Protein AF-A0A961HZK7-F1 (afdb_monomer_lite)

Sequence (75 aa):
IAELGMTGMVPPFATSCADHAGHSGGWLLEWDGTQFVKASDLLSADAEVITPLEKEKALEFAKANEPWPTQDCGN

pLDDT: mean 90.33, std 7.11, range [51.69, 98.06]

Radius of gyration: 17.47 Å; chains: 1; bounding box: 34×25×45 Å

Secondary structure (DSSP, 8-state):
-TTTT-TTTS------SS-SS----B--EEE-SSSEEE-SS-B---HHHHHHHHHHHHHHHHHHTSSPPP-----

Foldseek 3Di:
DVVVVCVVVFADFDAAPLRRPRFRADFDWDDPPPDTDGPDDGDTDPCVVVVVVVVVVVVVVCVVDPVDDDDDRDD

Structure (mmCIF, N/CA/C/O backbone):
data_AF-A0A961HZK7-F1
#
_entry.id   AF-A0A961HZK7-F1
#
loop_
_atom_site.group_PDB
_atom_site.id
_atom_site.type_symbol
_atom_site.label_atom_id
_atom_site.label_alt_id
_atom_site.label_comp_id
_atom_site.label_asym_id
_atom_site.label_entity_id
_atom_site.label_seq_id
_atom_site.pdbx_PDB_ins_code
_atom_site.Cartn_x
_atom_site.Cartn_y
_atom_site.Cartn_z
_atom_site.occupancy
_atom_site.B_iso_or_equiv
_atom_site.auth_seq_id
_atom_site.auth_comp_id
_atom_site.auth_asym_id
_atom_site.auth_atom_id
_atom_site.pdbx_PDB_model_num
ATOM 1 N N . ILE A 1 1 ? 9.072 -12.666 10.677 1.00 77.94 1 ILE A N 1
ATOM 2 C CA . ILE A 1 1 ? 8.070 -11.991 11.550 1.00 77.94 1 ILE A CA 1
ATOM 3 C C . ILE A 1 1 ? 8.083 -12.563 12.968 1.00 77.94 1 ILE A C 1
ATOM 5 O O . ILE A 1 1 ? 8.291 -11.789 13.893 1.00 77.94 1 ILE A O 1
ATOM 9 N N . ALA A 1 2 ? 7.929 -13.880 13.156 1.00 84.00 2 ALA A N 1
ATOM 10 C CA . ALA A 1 2 ? 7.958 -14.490 14.493 1.00 84.00 2 ALA A CA 1
ATOM 11 C C . ALA A 1 2 ? 9.289 -14.271 15.240 1.00 84.00 2 ALA A C 1
ATOM 13 O O . ALA A 1 2 ? 9.277 -13.848 16.389 1.00 84.00 2 ALA A O 1
ATOM 14 N N . GLU A 1 3 ? 10.429 -14.453 14.566 1.00 85.88 3 GLU A N 1
ATOM 15 C CA . GLU A 1 3 ? 11.768 -14.205 15.138 1.00 85.88 3 GLU A CA 1
ATOM 16 C C . GLU A 1 3 ? 12.009 -12.739 15.527 1.00 85.88 3 GLU A C 1
ATOM 18 O O . GLU A 1 3 ? 12.800 -12.454 16.418 1.00 85.88 3 GLU A O 1
ATOM 23 N N . LEU A 1 4 ? 11.292 -11.808 14.889 1.00 85.38 4 LEU A N 1
ATOM 24 C CA . LEU A 1 4 ? 11.350 -10.376 15.194 1.00 85.38 4 LEU A CA 1
ATOM 25 C C . LEU A 1 4 ? 10.385 -9.983 16.327 1.00 85.38 4 LEU A C 1
ATOM 27 O O . LEU A 1 4 ? 10.304 -8.811 16.675 1.00 85.38 4 LEU A O 1
ATOM 31 N N . GLY A 1 5 ? 9.616 -10.933 16.874 1.00 87.56 5 GLY A N 1
ATOM 32 C CA . GLY A 1 5 ? 8.607 -10.667 17.903 1.00 87.56 5 GLY A CA 1
ATOM 33 C C . GLY A 1 5 ? 7.388 -9.886 17.402 1.00 87.56 5 GLY A C 1
ATOM 34 O O . GLY A 1 5 ? 6.628 -9.363 18.205 1.00 87.56 5 GLY A O 1
ATOM 35 N N . MET A 1 6 ? 7.181 -9.805 16.084 1.00 87.31 6 MET A N 1
ATOM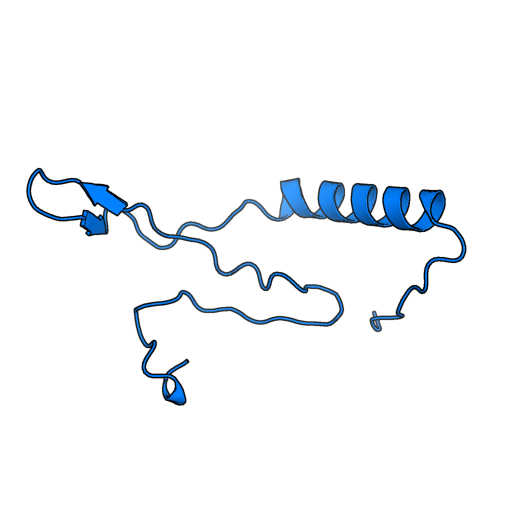 36 C CA . MET A 1 6 ? 6.150 -8.955 15.467 1.00 87.31 6 MET A CA 1
ATOM 37 C C . MET A 1 6 ? 4.873 -9.719 15.088 1.00 87.31 6 MET A C 1
ATOM 39 O O . MET A 1 6 ? 4.057 -9.230 14.302 1.00 87.31 6 MET A O 1
ATOM 43 N N . THR A 1 7 ? 4.697 -10.941 15.591 1.00 86.00 7 THR A N 1
ATOM 44 C CA . THR A 1 7 ? 3.502 -11.750 15.318 1.00 86.00 7 THR A CA 1
ATOM 45 C C . THR A 1 7 ? 2.244 -10.984 15.730 1.00 86.00 7 THR A C 1
ATOM 47 O O . THR A 1 7 ? 2.103 -10.597 16.885 1.00 86.00 7 THR A O 1
ATOM 50 N N . GLY A 1 8 ? 1.336 -10.754 14.778 1.00 82.75 8 GLY A N 1
ATOM 51 C CA . GLY A 1 8 ? 0.096 -10.001 15.001 1.00 82.75 8 GLY A CA 1
ATOM 52 C C . GLY A 1 8 ? 0.245 -8.474 15.002 1.00 82.75 8 GLY A C 1
ATOM 53 O O . GLY A 1 8 ? -0.765 -7.784 15.073 1.00 82.75 8 GLY A O 1
ATOM 54 N N . MET A 1 9 ? 1.468 -7.945 14.889 1.00 84.62 9 MET A N 1
ATOM 55 C CA . MET A 1 9 ? 1.731 -6.500 14.816 1.00 84.62 9 MET A CA 1
ATOM 56 C C . MET A 1 9 ? 1.846 -5.989 13.378 1.00 84.62 9 MET A C 1
ATOM 58 O O . MET A 1 9 ? 1.571 -4.823 13.114 1.00 84.62 9 MET A O 1
ATOM 62 N N . VAL A 1 10 ? 2.264 -6.855 12.453 1.00 87.25 10 VAL A N 1
ATOM 63 C CA . VAL A 1 10 ? 2.387 -6.544 11.025 1.00 87.25 10 VAL A CA 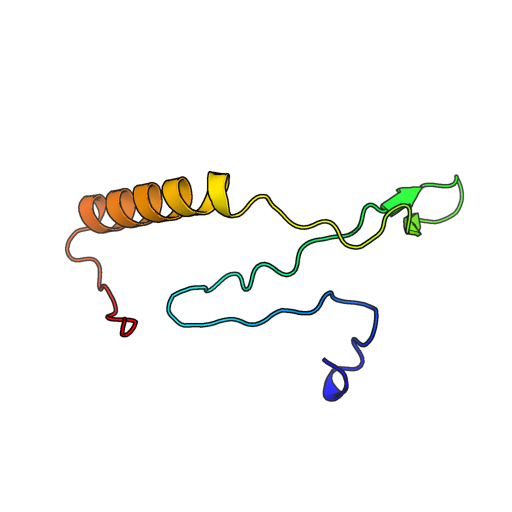1
ATOM 64 C C . VAL A 1 10 ? 1.626 -7.566 10.196 1.00 87.25 10 VAL A C 1
ATOM 66 O O . VAL A 1 10 ? 1.566 -8.741 10.581 1.00 87.25 10 VAL A O 1
ATOM 69 N N . PRO A 1 11 ? 1.037 -7.147 9.069 1.00 87.62 11 PRO A N 1
ATOM 70 C CA . PRO A 1 11 ? 0.399 -8.090 8.177 1.00 87.62 11 PRO A CA 1
ATOM 71 C C . PRO A 1 11 ? 1.443 -8.938 7.432 1.00 87.62 11 PRO A C 1
ATOM 73 O O . PRO A 1 11 ? 2.614 -8.552 7.350 1.00 87.62 11 PRO A O 1
ATOM 76 N N . PRO A 1 12 ? 1.050 -10.106 6.894 1.00 84.12 12 PRO A N 1
ATOM 77 C CA . PRO A 1 12 ? 1.926 -10.909 6.050 1.00 84.12 12 PRO A CA 1
ATOM 78 C C . PRO A 1 12 ? 2.394 -10.099 4.839 1.00 84.12 12 PRO A C 1
ATOM 80 O O . PRO A 1 12 ? 1.577 -9.504 4.146 1.00 84.12 12 PRO A O 1
ATOM 83 N N . PHE A 1 13 ? 3.698 -10.092 4.578 1.00 86.62 13 PHE A N 1
ATOM 84 C CA . PHE A 1 13 ? 4.292 -9.425 3.423 1.00 86.62 13 PHE A CA 1
ATOM 85 C C . PHE A 1 13 ? 5.349 -10.324 2.791 1.00 86.62 13 PHE A C 1
ATOM 87 O O . PHE A 1 13 ? 6.009 -11.098 3.491 1.00 86.62 13 PHE A O 1
ATOM 94 N N . ALA A 1 14 ? 5.521 -10.206 1.478 1.00 88.00 14 ALA A N 1
ATOM 95 C CA . ALA A 1 14 ? 6.576 -10.882 0.737 1.00 88.00 14 ALA A CA 1
ATOM 96 C C . ALA A 1 14 ? 7.059 -9.970 -0.387 1.00 88.00 14 ALA A C 1
ATOM 98 O O . ALA A 1 14 ? 6.269 -9.565 -1.228 1.00 88.00 14 ALA A O 1
ATOM 99 N N . THR A 1 15 ? 8.348 -9.646 -0.393 1.00 91.00 15 THR A N 1
ATOM 100 C CA . THR A 1 15 ? 8.951 -8.798 -1.423 1.00 91.00 15 THR A CA 1
ATOM 101 C C . THR A 1 15 ? 9.684 -9.636 -2.465 1.00 91.00 15 THR A C 1
ATOM 103 O O . THR A 1 15 ? 10.088 -10.775 -2.217 1.00 91.00 15 THR A O 1
ATOM 106 N N . SER A 1 16 ? 9.869 -9.062 -3.647 1.00 91.75 16 SER A N 1
ATOM 107 C CA . SER A 1 16 ? 10.655 -9.621 -4.744 1.00 91.75 16 SER A CA 1
ATOM 108 C C . SER A 1 16 ? 11.304 -8.497 -5.559 1.00 91.75 16 SER A C 1
ATOM 110 O O . SER A 1 16 ? 11.017 -7.324 -5.338 1.00 91.75 16 SER A O 1
ATOM 112 N N . CYS A 1 17 ? 12.157 -8.839 -6.530 1.00 90.69 17 CYS A N 1
ATOM 113 C CA . CYS A 1 17 ? 12.704 -7.851 -7.472 1.00 90.69 17 CYS A CA 1
ATOM 114 C C . CYS A 1 17 ? 11.590 -7.111 -8.234 1.00 90.69 17 CYS A C 1
ATOM 116 O O . CYS A 1 17 ? 11.663 -5.906 -8.436 1.00 90.69 17 CYS A O 1
ATOM 118 N N . ALA A 1 18 ? 10.528 -7.819 -8.627 1.00 88.94 18 ALA A N 1
ATOM 119 C CA . ALA A 1 18 ? 9.409 -7.221 -9.352 1.00 88.94 18 ALA A CA 1
ATOM 120 C C . ALA A 1 18 ? 8.399 -6.506 -8.432 1.00 88.94 18 ALA A C 1
ATOM 122 O O . ALA A 1 18 ? 7.589 -5.721 -8.917 1.00 88.94 18 ALA A O 1
ATOM 123 N N . ASP A 1 19 ? 8.444 -6.768 -7.122 1.00 90.19 19 ASP A N 1
ATOM 124 C CA . ASP A 1 19 ? 7.544 -6.195 -6.119 1.00 90.19 19 ASP A CA 1
ATOM 125 C C . ASP A 1 19 ? 8.312 -5.828 -4.843 1.00 90.19 19 ASP A C 1
ATOM 127 O O . ASP A 1 19 ? 8.492 -6.634 -3.926 1.00 90.19 19 ASP A O 1
ATOM 131 N N . HIS A 1 20 ? 8.757 -4.577 -4.780 1.00 91.25 20 HIS A N 1
ATOM 132 C CA . HIS A 1 20 ? 9.497 -4.058 -3.634 1.00 91.25 20 HIS A CA 1
ATOM 133 C C . HIS A 1 20 ? 8.591 -3.705 -2.442 1.00 91.25 20 HIS A C 1
ATOM 135 O O . HIS A 1 20 ? 9.097 -3.535 -1.333 1.00 91.25 20 HIS A O 1
ATOM 141 N N . ALA A 1 21 ? 7.277 -3.573 -2.653 1.00 88.75 21 ALA A N 1
ATOM 142 C CA . ALA A 1 21 ? 6.328 -3.169 -1.620 1.00 88.75 21 ALA A CA 1
ATOM 143 C C . ALA A 1 21 ? 5.783 -4.375 -0.839 1.00 88.75 21 ALA A C 1
ATOM 145 O O . ALA A 1 21 ? 5.548 -4.284 0.366 1.00 88.75 21 ALA A O 1
ATOM 146 N N . GLY A 1 22 ? 5.579 -5.507 -1.516 1.00 87.12 22 GLY A N 1
ATOM 147 C CA . GLY A 1 22 ? 5.073 -6.757 -0.948 1.00 87.12 22 GLY A CA 1
ATOM 148 C C . GLY A 1 22 ? 3.601 -6.743 -0.520 1.00 87.12 22 GLY A C 1
ATOM 149 O O . GLY A 1 22 ? 3.145 -7.709 0.091 1.00 87.12 22 GLY A O 1
ATOM 150 N N . HIS A 1 23 ? 2.880 -5.653 -0.814 1.00 81.00 23 HIS A N 1
ATOM 151 C CA . HIS A 1 23 ? 1.416 -5.501 -0.796 1.00 81.00 23 HIS A CA 1
ATOM 152 C C . HIS A 1 23 ? 0.666 -6.095 0.410 1.00 81.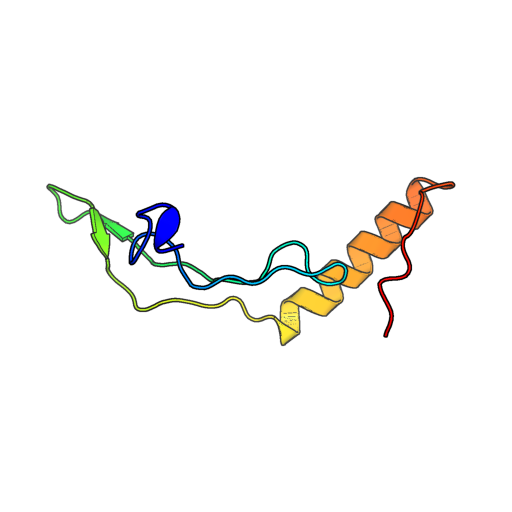00 23 HIS A C 1
ATOM 154 O O . HIS A 1 23 ? -0.390 -6.709 0.275 1.00 81.00 23 HIS A O 1
ATOM 160 N N . SER A 1 24 ? 1.175 -5.873 1.617 1.00 81.31 24 SER A N 1
ATOM 161 C CA . SER A 1 24 ? 0.672 -6.521 2.833 1.00 81.31 24 SER A CA 1
ATOM 162 C C . SER A 1 24 ? -0.622 -5.949 3.411 1.00 81.31 24 SER A C 1
ATOM 164 O O . SER A 1 24 ? -1.175 -6.510 4.352 1.00 81.31 24 SER A O 1
ATOM 166 N N . GLY A 1 25 ? -1.154 -4.873 2.829 1.00 89.94 25 GLY A N 1
ATOM 167 C CA . GLY A 1 25 ? -2.397 -4.249 3.277 1.00 89.94 25 GLY A CA 1
ATOM 168 C C . GLY A 1 25 ? -2.262 -3.490 4.603 1.00 89.94 25 GLY A C 1
ATOM 169 O O . GLY A 1 25 ? -1.161 -3.202 5.071 1.00 89.94 25 GLY A O 1
ATOM 170 N N . GLY A 1 26 ? -3.393 -3.137 5.214 1.00 91.06 26 GLY A N 1
ATOM 171 C CA . GLY A 1 26 ? -3.429 -2.389 6.471 1.00 91.06 26 GLY A CA 1
ATOM 172 C C . GLY A 1 26 ? -4.730 -2.550 7.254 1.00 91.06 26 GLY A C 1
ATOM 173 O O . GLY A 1 26 ? -5.735 -3.034 6.740 1.00 91.06 26 GLY A O 1
ATOM 174 N N . TRP A 1 27 ? -4.706 -2.141 8.521 1.00 93.62 27 TRP A N 1
ATOM 175 C CA . TRP A 1 27 ? -5.888 -2.106 9.386 1.00 93.62 27 TRP A CA 1
ATOM 176 C C . TRP A 1 27 ? -6.341 -0.674 9.625 1.00 93.62 27 TRP A C 1
ATOM 178 O O . TRP A 1 27 ? -5.516 0.229 9.761 1.00 93.62 27 TRP A O 1
ATOM 188 N N . LEU A 1 28 ? -7.652 -0.488 9.753 1.00 94.12 28 LEU A N 1
ATOM 189 C CA . LEU A 1 28 ? -8.214 0.735 10.303 1.00 94.12 28 LEU A CA 1
ATOM 190 C C . LEU A 1 28 ? -8.148 0.668 11.825 1.00 94.12 28 LEU A C 1
ATOM 192 O O . LEU A 1 28 ? -8.614 -0.294 12.445 1.00 94.12 28 LEU A O 1
ATOM 196 N N . LEU A 1 29 ? -7.558 1.704 12.411 1.00 94.75 29 LEU A N 1
ATOM 197 C CA . LEU A 1 29 ? -7.558 1.926 13.848 1.00 94.75 29 LEU A CA 1
ATOM 198 C C . LEU A 1 29 ? -8.502 3.086 14.158 1.00 94.75 29 LEU A C 1
ATOM 200 O O . LEU A 1 29 ? -8.384 4.155 13.561 1.00 94.75 29 LEU A O 1
ATOM 204 N N . GLU A 1 30 ? -9.420 2.872 15.094 1.00 97.69 30 GLU A N 1
ATOM 205 C CA . GLU A 1 30 ? -10.377 3.875 15.560 1.00 97.69 30 GLU A CA 1
ATOM 206 C C . GLU A 1 30 ? -10.030 4.306 16.987 1.00 97.69 30 GLU A C 1
ATOM 208 O O . GLU A 1 30 ? -9.621 3.485 17.805 1.00 97.69 30 GLU A O 1
ATOM 213 N N . TRP A 1 31 ? -10.171 5.597 17.290 1.00 97.62 31 TRP A N 1
ATOM 214 C CA . TRP A 1 31 ? -10.015 6.117 18.648 1.00 97.62 31 TRP A CA 1
ATOM 215 C C . TRP A 1 31 ? -11.334 6.004 19.418 1.00 97.62 31 TRP A C 1
ATOM 217 O O . TRP A 1 31 ? -12.302 6.676 19.066 1.00 97.62 31 TRP A O 1
ATOM 227 N N . ASP A 1 32 ? -11.362 5.218 20.497 1.00 96.88 32 ASP A N 1
ATOM 228 C CA . ASP A 1 32 ? -12.577 4.981 21.298 1.00 96.88 32 ASP A CA 1
ATOM 229 C C . ASP A 1 32 ? -12.827 6.033 22.402 1.00 96.88 32 ASP A C 1
ATOM 231 O O . ASP A 1 32 ? -13.787 5.934 23.167 1.00 96.88 32 ASP A O 1
ATOM 235 N N . GLY A 1 33 ? -11.960 7.047 22.498 1.00 98.06 3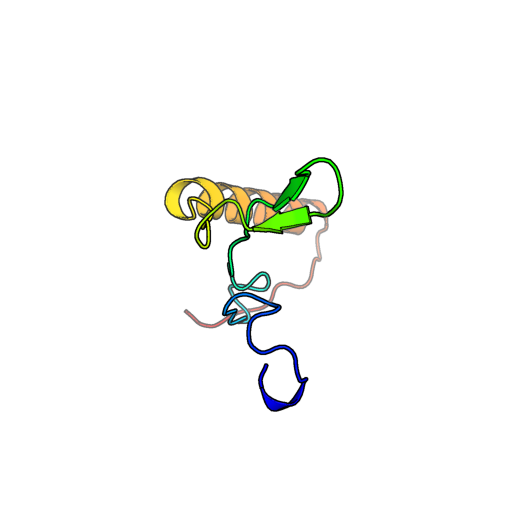3 GLY A N 1
ATOM 236 C CA . GLY A 1 33 ? -11.950 8.037 23.580 1.00 98.06 33 GLY A CA 1
ATOM 237 C C . GLY A 1 33 ? -10.820 7.833 24.594 1.00 98.06 33 GLY A C 1
ATOM 238 O O . GLY A 1 33 ? -10.455 8.786 25.282 1.00 98.06 33 GLY A O 1
ATOM 239 N N . THR A 1 34 ? -10.236 6.635 24.661 1.00 97.94 34 THR A N 1
ATOM 240 C CA . THR A 1 34 ? -9.168 6.273 25.611 1.00 97.94 34 THR A CA 1
ATOM 241 C C . THR A 1 34 ? -7.960 5.604 24.963 1.00 97.94 34 THR A C 1
ATOM 243 O O . THR A 1 34 ? -6.838 5.792 25.435 1.00 97.94 34 THR A O 1
ATOM 246 N N . GLN A 1 35 ? -8.169 4.844 23.887 1.00 97.50 35 GLN A N 1
ATOM 247 C CA . GLN A 1 35 ? -7.125 4.138 23.150 1.00 97.50 35 GLN A CA 1
ATOM 248 C C . GLN A 1 35 ? -7.510 3.948 21.676 1.00 97.50 35 GLN A C 1
ATOM 250 O O . GLN A 1 35 ? -8.664 4.119 21.280 1.00 97.50 35 GLN A O 1
ATOM 255 N N . PHE A 1 36 ? -6.527 3.565 20.860 1.00 96.25 36 PHE A N 1
ATOM 256 C CA . PHE A 1 36 ? -6.787 3.087 19.506 1.00 96.25 36 PHE A CA 1
ATOM 257 C C . PHE A 1 36 ? -7.148 1.604 19.532 1.00 96.25 36 PHE A C 1
ATOM 259 O O . PHE A 1 36 ? -6.391 0.786 20.056 1.00 96.25 36 PHE A O 1
ATOM 266 N N . VAL A 1 37 ? -8.274 1.257 18.919 1.00 95.31 37 VAL A N 1
ATOM 267 C CA . VAL A 1 37 ? -8.749 -0.117 18.758 1.00 95.31 37 VAL A CA 1
ATOM 268 C C . VAL A 1 37 ? -8.782 -0.497 17.283 1.00 95.31 37 VAL A C 1
ATOM 270 O O . VAL A 1 37 ? -9.020 0.335 16.408 1.00 95.31 37 VAL A O 1
ATOM 273 N N . LYS A 1 38 ? -8.526 -1.772 16.985 1.00 93.69 38 LYS A N 1
ATOM 274 C CA . LYS A 1 38 ? -8.613 -2.299 15.620 1.00 93.69 38 LYS A CA 1
ATOM 275 C C . LYS A 1 38 ? -10.083 -2.395 15.207 1.00 93.69 38 LYS A C 1
ATOM 277 O O . LYS A 1 38 ? -10.826 -3.184 15.784 1.00 93.69 38 LYS A O 1
ATOM 282 N N . ALA A 1 39 ? -10.469 -1.624 14.197 1.00 95.38 39 ALA A N 1
ATOM 283 C CA . ALA A 1 39 ? -11.853 -1.474 13.749 1.00 95.38 39 ALA A CA 1
ATOM 284 C C . ALA A 1 39 ? -12.153 -2.186 12.416 1.00 95.38 39 ALA A C 1
ATOM 286 O O . ALA A 1 39 ? -13.275 -2.126 11.921 1.00 95.38 39 ALA A O 1
ATOM 287 N N . SER A 1 40 ? -11.168 -2.862 11.818 1.00 94.62 40 SER A N 1
ATOM 288 C CA . SER A 1 40 ? -11.349 -3.603 10.567 1.00 94.62 40 SER A CA 1
ATOM 289 C C . SER A 1 40 ? -10.587 -4.921 10.546 1.00 94.62 40 SER A C 1
ATOM 291 O O . SER A 1 40 ? -9.599 -5.107 11.262 1.00 94.62 40 SER A O 1
ATOM 293 N N . ASP A 1 41 ? -10.980 -5.802 9.630 1.00 92.88 41 ASP A N 1
ATOM 294 C CA . ASP A 1 41 ? -10.100 -6.858 9.133 1.00 92.88 41 ASP A CA 1
ATOM 295 C C . ASP A 1 41 ? -8.942 -6.271 8.309 1.00 92.88 41 ASP A C 1
ATOM 297 O O . ASP A 1 41 ? -8.843 -5.054 8.124 1.00 92.88 41 ASP A O 1
ATOM 301 N N . LEU A 1 42 ? -8.006 -7.123 7.875 1.00 92.31 42 LEU A N 1
ATOM 302 C CA . LEU A 1 42 ? -6.907 -6.679 7.018 1.00 92.31 42 LEU A CA 1
ATOM 303 C C . LEU A 1 42 ? -7.471 -6.225 5.669 1.00 92.31 42 LEU A C 1
ATOM 305 O O . LEU A 1 42 ? -8.070 -7.020 4.949 1.00 92.31 42 LEU A O 1
ATOM 309 N N . LEU A 1 43 ? -7.272 -4.954 5.345 1.00 93.38 43 LEU A N 1
ATOM 310 C CA . LEU A 1 43 ? -7.683 -4.358 4.084 1.00 93.38 43 LEU A CA 1
ATOM 311 C C . LEU A 1 43 ? -6.528 -4.430 3.092 1.00 93.38 43 LEU A C 1
ATOM 313 O O . LEU A 1 43 ? -5.405 -4.045 3.417 1.00 93.38 43 LEU A O 1
ATOM 317 N N . SER A 1 44 ? -6.819 -4.871 1.875 1.00 92.62 44 SER A N 1
ATOM 318 C CA . SER A 1 44 ? -5.862 -4.895 0.769 1.00 92.62 44 SER A CA 1
ATOM 319 C C . SER A 1 44 ? -6.190 -3.798 -0.235 1.00 92.62 44 SER A C 1
ATOM 321 O O . SER A 1 44 ? -7.356 -3.470 -0.456 1.00 92.62 44 SER A O 1
ATOM 323 N N . ALA A 1 45 ? -5.149 -3.228 -0.836 1.00 91.19 45 ALA A N 1
ATOM 324 C CA . ALA A 1 45 ? -5.312 -2.313 -1.954 1.00 91.19 45 ALA A CA 1
ATOM 325 C C . ALA A 1 45 ? -5.777 -3.076 -3.204 1.00 91.19 45 ALA A C 1
ATOM 327 O O . ALA A 1 45 ? -5.473 -4.259 -3.367 1.00 91.19 45 ALA A O 1
ATOM 328 N N . ASP A 1 46 ? -6.489 -2.387 -4.093 1.00 93.25 46 ASP A N 1
ATOM 329 C CA . ASP A 1 46 ? -6.904 -2.947 -5.377 1.00 93.25 46 ASP A CA 1
ATOM 330 C C . ASP A 1 46 ? -5.725 -2.941 -6.362 1.00 93.25 46 ASP A C 1
ATOM 332 O O . ASP A 1 46 ? -5.467 -1.962 -7.069 1.00 93.25 46 ASP A O 1
ATOM 336 N N . ALA A 1 47 ? -4.967 -4.038 -6.364 1.00 90.19 47 ALA A N 1
ATOM 337 C CA . ALA A 1 47 ? -3.776 -4.181 -7.195 1.00 90.19 47 ALA A CA 1
ATOM 338 C C . ALA A 1 47 ? -4.098 -4.161 -8.698 1.00 90.19 47 ALA A C 1
ATOM 340 O O . ALA A 1 47 ? -3.288 -3.676 -9.486 1.00 90.19 47 ALA A O 1
ATOM 341 N N . GLU A 1 48 ? -5.282 -4.624 -9.112 1.00 92.75 48 GLU A N 1
ATOM 342 C CA . GLU A 1 48 ? -5.658 -4.654 -10.530 1.00 92.75 48 GLU A CA 1
ATOM 343 C C . GLU A 1 48 ? -5.746 -3.240 -11.115 1.00 92.75 48 GLU A C 1
ATOM 345 O O . GLU A 1 48 ? -5.371 -3.011 -12.268 1.00 92.75 48 GLU A O 1
ATOM 350 N N . VAL A 1 49 ? -6.174 -2.278 -10.296 1.00 94.94 49 VAL A N 1
ATOM 351 C CA . VAL A 1 49 ? -6.253 -0.862 -10.670 1.00 94.94 49 VAL A CA 1
ATOM 352 C C . VAL A 1 49 ? -4.906 -0.154 -10.513 1.00 94.94 49 VAL A C 1
ATOM 354 O O . VAL A 1 49 ? -4.561 0.705 -11.327 1.00 94.94 49 VAL A O 1
ATOM 357 N N . ILE A 1 50 ? -4.135 -0.489 -9.476 1.00 93.00 50 ILE A N 1
ATOM 358 C CA . ILE A 1 50 ? -2.938 0.272 -9.091 1.00 93.00 50 ILE A CA 1
ATOM 359 C C . ILE A 1 50 ? -1.688 -0.172 -9.865 1.00 93.00 50 ILE A C 1
ATOM 361 O O . ILE A 1 50 ? -0.933 0.677 -10.339 1.00 93.00 50 ILE A O 1
ATOM 365 N N . THR A 1 51 ? -1.480 -1.475 -10.071 1.00 92.38 51 THR A N 1
ATOM 366 C CA . THR A 1 51 ? -0.266 -2.002 -10.720 1.00 92.38 51 THR A CA 1
ATOM 367 C C . THR A 1 51 ? 0.002 -1.436 -12.126 1.00 92.38 51 THR A C 1
ATOM 369 O O . THR A 1 51 ? 1.168 -1.192 -12.455 1.00 92.38 51 THR A O 1
ATOM 372 N N . PRO A 1 52 ? -1.003 -1.178 -12.990 1.00 95.06 52 PRO A N 1
ATOM 373 C CA . PRO A 1 52 ? -0.764 -0.495 -14.263 1.00 95.06 52 PRO A CA 1
ATOM 374 C C . PRO A 1 52 ? -0.171 0.912 -14.094 1.00 95.06 52 PRO A C 1
ATOM 376 O O . PRO A 1 52 ? 0.735 1.284 -14.841 1.00 95.06 52 PRO A O 1
ATOM 379 N N . LEU A 1 53 ? -0.633 1.666 -13.090 1.00 96.12 53 LEU A N 1
ATOM 380 C CA . LEU A 1 53 ? -0.161 3.024 -12.801 1.00 96.12 53 LEU A CA 1
ATOM 381 C C . LEU A 1 53 ? 1.278 3.012 -12.275 1.00 96.12 53 LEU A C 1
ATOM 383 O O . LEU A 1 53 ? 2.096 3.831 -12.689 1.00 96.12 53 LEU A O 1
ATOM 387 N N . GLU A 1 54 ? 1.609 2.060 -11.401 1.00 94.38 54 GLU A N 1
ATOM 388 C CA . GLU A 1 54 ? 2.972 1.871 -10.889 1.00 94.38 54 GLU A CA 1
ATOM 389 C C . GLU A 1 54 ? 3.962 1.613 -12.029 1.00 94.38 54 GLU A C 1
ATOM 391 O O . GLU A 1 54 ? 5.007 2.261 -12.107 1.00 94.38 54 GLU A O 1
ATOM 396 N N . LYS A 1 55 ? 3.605 0.713 -12.956 1.00 92.31 55 LYS A N 1
ATOM 397 C CA . LYS A 1 55 ? 4.426 0.393 -14.132 1.00 92.31 55 LYS A CA 1
ATOM 398 C C . LYS A 1 55 ? 4.617 1.605 -15.037 1.00 92.31 55 LYS A C 1
ATOM 400 O O . LYS A 1 55 ? 5.739 1.865 -15.467 1.00 92.31 55 LYS A O 1
ATOM 405 N N . GLU A 1 56 ? 3.550 2.355 -15.310 1.00 96.44 56 GLU A N 1
ATOM 406 C CA . GLU A 1 56 ? 3.620 3.578 -16.114 1.00 96.44 56 GLU A CA 1
ATOM 407 C C . GLU A 1 56 ? 4.595 4.589 -15.498 1.00 96.44 56 GLU A C 1
ATOM 409 O O . GLU A 1 56 ? 5.521 5.046 -16.169 1.00 96.44 56 GLU A O 1
ATOM 414 N N . LYS A 1 57 ? 4.443 4.895 -14.204 1.00 96.50 57 LYS A N 1
ATOM 415 C CA . LYS A 1 57 ? 5.279 5.899 -13.530 1.00 96.50 57 LYS A CA 1
ATOM 416 C C . LYS A 1 57 ? 6.720 5.447 -13.330 1.00 96.50 57 LYS A C 1
ATOM 418 O O . LYS A 1 57 ? 7.626 6.272 -13.452 1.00 96.50 57 LYS A O 1
ATOM 423 N N . ALA A 1 58 ? 6.959 4.156 -13.111 1.00 93.62 58 ALA A N 1
ATOM 424 C CA . ALA A 1 58 ? 8.311 3.604 -13.089 1.00 93.62 58 ALA A CA 1
AT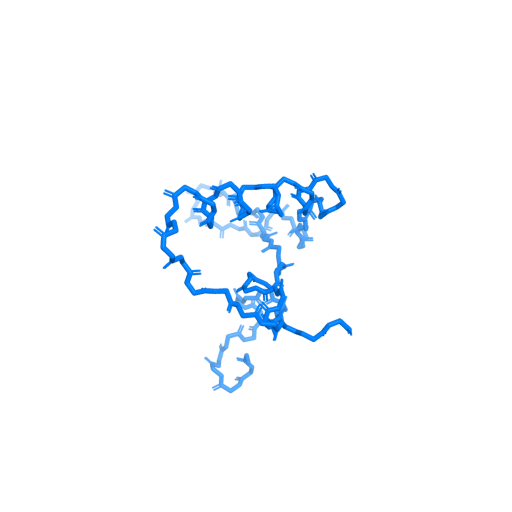OM 425 C C . ALA A 1 58 ? 9.021 3.776 -14.446 1.00 93.62 58 ALA A C 1
ATOM 427 O O . ALA A 1 58 ? 10.182 4.190 -14.488 1.00 93.62 58 ALA A O 1
ATOM 428 N N . LEU A 1 59 ? 8.321 3.520 -15.560 1.00 92.94 59 LEU A N 1
ATOM 429 C CA . LEU A 1 59 ? 8.862 3.697 -16.912 1.00 92.94 59 LEU A CA 1
ATOM 430 C C . LEU A 1 59 ? 9.105 5.172 -17.256 1.00 92.94 59 LEU A C 1
ATOM 432 O O . LEU A 1 59 ? 10.160 5.505 -17.801 1.00 92.94 59 LEU A O 1
ATOM 436 N N . GLU A 1 60 ? 8.164 6.061 -16.923 1.00 96.62 60 GLU A N 1
ATOM 437 C CA . GLU A 1 60 ? 8.332 7.510 -17.099 1.00 96.62 60 GLU A CA 1
ATOM 438 C C . GLU A 1 60 ? 9.574 8.019 -16.364 1.00 96.62 60 GLU A C 1
ATOM 440 O O . GLU A 1 60 ? 10.383 8.748 -16.944 1.00 96.62 60 GLU A O 1
ATOM 445 N N . PHE A 1 61 ? 9.755 7.596 -15.111 1.00 95.38 61 PHE A N 1
ATOM 446 C CA . PHE A 1 61 ? 10.916 7.968 -14.314 1.00 95.38 61 PHE A CA 1
ATOM 447 C C . PHE A 1 61 ? 12.222 7.463 -14.936 1.00 95.38 61 PHE A C 1
ATOM 449 O O . PHE A 1 61 ? 13.157 8.248 -15.095 1.00 95.38 61 PHE A O 1
ATOM 456 N N . ALA A 1 62 ? 12.296 6.183 -15.316 1.00 94.69 62 ALA A N 1
ATOM 457 C CA . ALA A 1 62 ? 13.505 5.608 -15.906 1.00 94.69 62 ALA A CA 1
ATOM 458 C C . ALA A 1 62 ? 13.920 6.346 -17.191 1.00 94.69 62 ALA A C 1
ATOM 460 O O . ALA A 1 62 ? 15.094 6.669 -17.359 1.00 94.69 62 ALA A O 1
ATOM 461 N N . LYS A 1 63 ? 12.946 6.687 -18.047 1.00 95.25 63 LYS A N 1
ATOM 462 C CA . LYS A 1 63 ? 13.165 7.450 -19.283 1.00 95.25 63 LYS A CA 1
ATOM 463 C C . LYS A 1 63 ? 13.629 8.885 -19.020 1.00 95.25 63 LYS A C 1
ATOM 465 O O . LYS A 1 63 ? 14.502 9.398 -19.714 1.00 95.25 63 LYS A O 1
ATOM 470 N N . ALA A 1 64 ? 13.038 9.559 -18.034 1.00 97.44 64 ALA A N 1
ATOM 471 C CA . ALA A 1 64 ? 13.395 10.939 -17.706 1.00 97.44 64 ALA A CA 1
ATOM 472 C C . ALA A 1 64 ? 14.813 11.073 -17.120 1.00 97.44 64 ALA A C 1
ATOM 474 O O . ALA A 1 64 ? 15.386 12.160 -17.160 1.00 97.44 64 ALA A O 1
ATOM 475 N N . ASN A 1 65 ? 15.373 9.984 -16.589 1.00 96.56 65 ASN A N 1
ATOM 476 C CA . ASN A 1 65 ? 16.652 9.968 -15.879 1.00 96.56 65 ASN A CA 1
ATOM 477 C C . ASN A 1 65 ? 17.720 9.135 -16.602 1.00 96.56 65 ASN A C 1
ATOM 479 O O . ASN A 1 65 ? 18.604 8.565 -15.964 1.00 96.56 65 ASN A O 1
ATOM 483 N N . GLU A 1 66 ? 17.647 9.040 -17.930 1.00 93.94 66 GLU A N 1
ATOM 484 C CA . GLU A 1 66 ? 18.621 8.273 -18.703 1.00 93.94 66 GLU A CA 1
ATOM 485 C C . GLU A 1 66 ? 20.065 8.819 -18.563 1.00 93.94 66 GLU A C 1
ATOM 487 O O . GLU A 1 66 ? 20.277 10.032 -18.659 1.00 93.94 66 GLU A O 1
ATOM 492 N N . PRO A 1 67 ? 21.081 7.940 -18.391 1.00 92.38 67 PRO A N 1
ATOM 493 C CA . PRO A 1 67 ? 20.966 6.487 -18.253 1.00 92.38 67 PRO A CA 1
ATOM 494 C C . PRO A 1 67 ? 20.639 6.070 -16.806 1.00 92.38 67 PRO A C 1
ATOM 496 O O . PRO A 1 67 ? 21.511 6.085 -15.935 1.00 92.38 67 PRO A O 1
ATOM 499 N N . TRP A 1 68 ? 19.401 5.626 -16.561 1.00 91.00 68 TRP A N 1
ATOM 500 C CA . TRP A 1 68 ? 19.015 5.032 -15.284 1.00 91.00 68 TRP A CA 1
ATOM 501 C C . TRP A 1 68 ? 19.263 3.518 -15.323 1.00 91.00 68 TRP A C 1
ATOM 503 O O . TRP A 1 68 ? 18.808 2.855 -16.262 1.00 91.00 68 TRP A O 1
ATOM 513 N N . PRO A 1 69 ? 19.962 2.933 -14.336 1.00 88.81 69 PRO A N 1
ATOM 514 C CA . PRO A 1 69 ? 20.186 1.495 -14.302 1.00 88.81 69 PRO A CA 1
ATOM 515 C C . PRO A 1 69 ? 18.866 0.758 -14.049 1.00 88.81 69 PRO A C 1
ATOM 517 O O . PRO A 1 69 ? 18.243 0.908 -12.998 1.00 88.81 69 PRO A O 1
ATOM 520 N N . THR A 1 70 ? 18.447 -0.059 -15.013 1.00 84.31 70 THR A N 1
ATOM 521 C CA . THR A 1 70 ? 17.307 -0.973 -14.875 1.00 84.31 70 THR A CA 1
ATOM 522 C C . THR A 1 70 ? 17.803 -2.382 -14.552 1.00 84.31 70 THR A C 1
ATOM 524 O O . THR A 1 70 ? 18.932 -2.743 -14.886 1.00 84.31 70 THR A O 1
ATOM 527 N N . GLN A 1 71 ? 16.980 -3.158 -13.846 1.00 83.62 71 GLN A N 1
ATOM 528 C CA . GLN A 1 71 ? 17.272 -4.548 -13.493 1.00 83.62 71 GLN A CA 1
ATOM 529 C C . GLN A 1 71 ? 16.328 -5.468 -14.263 1.00 83.62 71 GLN A C 1
ATOM 531 O O . GLN A 1 71 ? 15.146 -5.155 -14.409 1.00 83.62 71 GLN A O 1
ATOM 536 N N . ASP A 1 72 ? 16.844 -6.601 -14.735 1.00 85.62 72 ASP A N 1
ATOM 537 C CA . ASP A 1 72 ? 16.005 -7.694 -15.214 1.00 85.62 72 ASP A CA 1
ATOM 538 C C . ASP A 1 72 ? 15.595 -8.545 -14.013 1.00 85.62 72 ASP A C 1
ATOM 540 O O . ASP A 1 72 ? 16.424 -9.208 -13.386 1.00 85.62 72 ASP A O 1
ATOM 544 N N . CYS A 1 73 ? 14.314 -8.483 -13.668 1.00 83.94 73 CYS A N 1
ATOM 545 C CA . CYS A 1 73 ? 13.760 -9.242 -12.558 1.00 83.94 73 CYS A CA 1
ATOM 546 C C . CYS A 1 73 ? 13.324 -10.661 -12.944 1.00 83.94 73 CYS A C 1
ATOM 548 O O . CYS A 1 73 ? 12.758 -11.335 -12.089 1.00 83.94 73 CYS A O 1
ATOM 550 N N . GLY A 1 74 ? 13.604 -11.112 -14.176 1.00 66.06 74 GLY A N 1
ATOM 551 C CA . GLY A 1 74 ? 13.309 -12.461 -14.652 1.00 66.06 74 GLY A CA 1
ATOM 552 C C . GLY A 1 74 ? 11.809 -12.745 -14.679 1.00 66.06 74 GLY A C 1
ATOM 553 O O . GLY A 1 74 ? 11.246 -13.200 -13.685 1.00 66.06 74 GLY A O 1
ATOM 554 N N . ASN A 1 75 ? 11.172 -12.495 -15.824 1.00 51.69 75 ASN A N 1
ATOM 555 C CA . ASN A 1 75 ? 9.865 -13.089 -16.121 1.00 51.69 75 ASN A CA 1
ATOM 556 C C . ASN A 1 75 ? 10.041 -14.527 -16.615 1.00 51.69 75 ASN A C 1
ATOM 558 O O . ASN A 1 75 ? 10.883 -14.723 -17.522 1.00 51.69 75 ASN A O 1
#

=== Feature glossary ===
A reading guide for the features in this record.

Start from the sequence.

  · Sequence gives the chain of amino acids in standard one-letter code (A=alanine, C=cysteine, …, Y=tyrosine), read N→C. It is the only feature that is directly encoded by the gene; all structural features are derived from the folded form of this sequence.

Fold it, and you get atomic coordinates and the backbone conformation that goes with them.

  · Structure coordinates are given as an mmCIF _atom_site loop: one row per atom with element, residue name, chain id, sequence number, and x/y/z position in Å. Only the four main-chain atoms per residue are included here; side chains are omitted to keep the record compact.

  · Backbone dihedral angles. Every residue except chain termini has a φ (preceding-C → N → Cα → C) and a ψ (N → Cα → C → next-N). They are reported in degrees following the IUPAC sign convention. Secondary structure is essentially a statement about which (φ, ψ) basin each residue occupies.

  · Eight-state secondary structure (DSSP): H is the canonical α-helix, G the tighter 3₁₀-helix, I the wider π-helix; E/B are β-structure, T and S are turns and bends, and '-' is everything else. DSSP derives these from the pattern of main-chain N–H···O=C hydrogen bonds, not from the sequence.

  · SS3 is a coarse helix/strand/coil call (letters a/b/c) made by the P-SEA algorithm from inter-Cα distances and dihedrals. It is less detailed than DSSP but needs only Cα positions.

Summarize the fold with a handful of shape descriptors and a per-residue structural alphabet.

  · Radius of gyration (Rg) is the root-mean-square distance of Cα atoms from their centroid — a single number for overall size and compactness. A globular domain of N residues has Rg ≈ 2.2·N^0.38 Å; an extended or disordered chain has a much larger Rg. The Cα contact count is the number of residue pairs whose Cα atoms are within 8 Å and are more than four positions apart in sequence — a standard proxy for tertiary packing density. The bounding box is the smallest axis-aligned box enclosing all Cα atoms.

  · 3Di is Foldseek's structural alphabet. Each residue is assigned one of twenty discrete states based on how its Cα sits relative to its spatial (not sequential) neighbors. Aligning 3Di strings finds structural homologs roughly as well as full 3D superposition, but orders of magnitude faster.

  · Solvent-accessible surface area (SASA) is the area in Å² traced out by the centre of a 1.4 Å probe sphere (a water molecule) rolled over the protein's van der Waals surface (Shrake–Rupley / Lee–Richards construction). Buried residues have near-zero SASA; fully exposed residues can exceed 200 Å². The total SASA scales roughly with the number of surface residues.

Ask how reliable the model is.

  · For AlphaFold models, the B-factor field carries pLDDT — the model's own estimate of local accuracy on a 0–100 scale. Regions with pLDDT<50 should be treated as essentially unmodeled; they often correspond to intrinsically disordered segments.

  · For experimental (PDB) structures, the B-factor (temperature factor) quantifies the positional spread of each atom in the crystal — a combination of thermal vibration and static disorder — in units of Å². High B-factors mark flexible loops or poorly resolved regions; low B-factors mark the rigid, well-ordered core.

  · Predicted Aligned Error (PAE) is an AlphaFold confidence matrix: entry (i, j) is the expected error in the position of residue j, in ångströms, when the prediction is superimposed on the true structure at residue i. Low PAE within a block of residues means that block is internally rigid and well-predicted; high PAE between two blocks means their relative placement is uncertain even if each block individually is confident.

Place it in context: what it resembles, what it is annotated as, and how it looks.

  · Structural nearest neighbors (via Foldseek easy-search vs the PDB). Reported per hit: target PDB id, E-value, and alignment TM-score. A TM-score above ~0.5 is the conventional threshold for 'same fold'.

  · Functional annotations link the protein to curated databases. InterPro entries identify conserved domains and families by matching the sequence against member-database signatures (Pfam, PROSITE, CDD, …). Gene Ontology (GO) terms describe molecular function, biological process, and cellular component in a controlled vocabulary. CATH places the structure in a hierarchical fold classification (Class/Architecture/Topology/Homologous-superfamily). The organism is the source species.

  · The contact map is a binary N×N matrix ima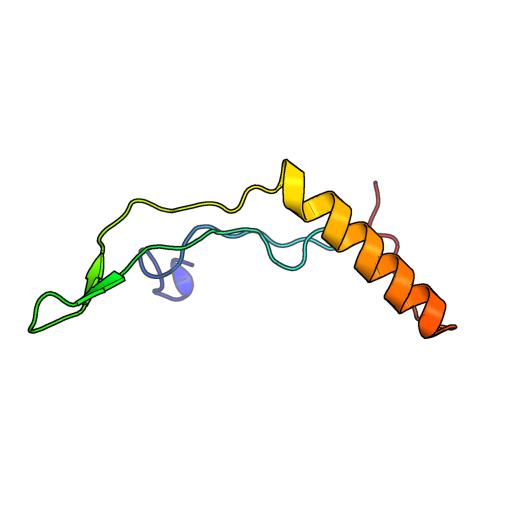ge: pixel (i, j) is dark where Cα_i and Cα_j are within 8 Å and |i−j|>4. Because the |i−j|>4 filter removes local helical contacts, off-diagonal stripes parallel to the main diagonal indicate parallel β-sheets; stripes perpendicular to it indicate antiparallel β-sheets. The Ramachandran plot scatters every residue's (φ, ψ) pair against the sterically allowed regions. The PAE heatmap renders the predicted-aligned-error matrix.

  · Six rendered views show the 3D structure from the faces of a cube — i.e. along ±x, ±y, ±z. Rendering representation is drawn randomly per protein from cartoon (secondary-structure ribbons), sticks (backbone bonds), or molecular surface; coloring is either N→C rainbow (blue at the N-terminus through red at the C-terminus) or one color per chain.